Protein AF-A0A8J6ZHQ0-F1 (afdb_monomer)

Radius of gyration: 21.24 Å; Cα contacts (8 Å, |Δi|>4): 34; chains: 1; bounding box: 48×34×49 Å

Secondary structure (DSSP, 8-state):
--HHHHHHHHHHHTTSPPTTS-HHHHHHHHHHHHHHHHHHHHHHHHHHH--S------HHHHHHHHHHHHHHHHHHHHHHTT----HHHHHHHHHHTT------

Solvent-accessible surface area (backbone atoms only — not comparable to full-atom values): 6371 Å² total; per-residue (Å²): 128,66,68,63,62,53,51,54,52,49,56,58,56,72,69,52,71,63,90,88,52,59,71,66,61,47,50,51,45,45,75,74,43,39,66,65,52,51,51,52,52,35,50,54,33,32,76,76,65,72,38,75,73,85,80,80,67,50,74,69,54,46,50,51,53,49,52,53,50,53,53,46,49,50,52,52,54,49,68,73,42,93,63,89,69,56,72,69,57,50,50,55,49,63,76,55,54,86,56,79,82,76,80,125

Structure (mmCIF, N/CA/C/O backbone):
data_AF-A0A8J6ZHQ0-F1
#
_entry.id   AF-A0A8J6ZHQ0-F1
#
loop_
_atom_site.group_PDB
_atom_site.id
_atom_site.type_symbol
_atom_site.label_atom_id
_atom_site.label_alt_id
_atom_site.label_comp_id
_atom_site.label_asym_id
_atom_site.label_entity_id
_atom_site.label_seq_id
_atom_site.pdbx_PDB_ins_code
_atom_site.Cartn_x
_atom_site.Cartn_y
_atom_site.Cartn_z
_atom_site.occupancy
_atom_site.B_iso_or_equiv
_atom_site.auth_seq_id
_atom_site.auth_comp_id
_atom_site.auth_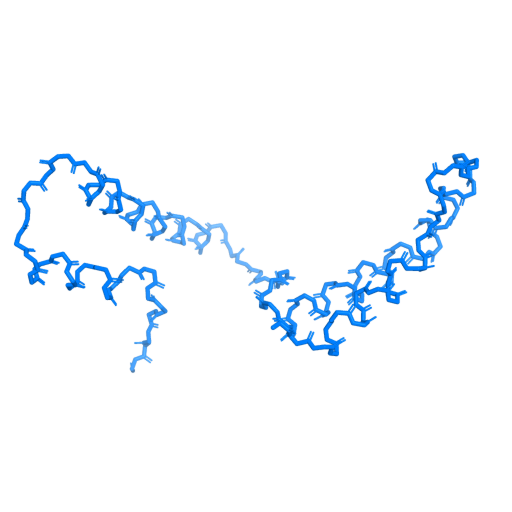asym_id
_atom_site.auth_atom_id
_atom_site.pdbx_PDB_model_num
ATOM 1 N N . LEU A 1 1 ? -10.884 -12.601 -6.517 1.00 61.78 1 LEU A N 1
ATOM 2 C CA . LEU A 1 1 ? -9.647 -11.883 -6.905 1.00 61.78 1 LEU A CA 1
ATOM 3 C C . LEU A 1 1 ? -9.717 -11.699 -8.408 1.00 61.78 1 LEU A C 1
ATOM 5 O O . LEU A 1 1 ? -9.781 -12.714 -9.094 1.00 61.78 1 LEU A O 1
ATOM 9 N N . ASP A 1 2 ? -9.828 -10.455 -8.867 1.00 85.81 2 ASP A N 1
ATOM 10 C CA . ASP A 1 2 ? -10.094 -10.126 -10.270 1.00 85.81 2 ASP A CA 1
ATOM 11 C C . ASP A 1 2 ? -9.091 -10.804 -11.226 1.00 85.81 2 ASP A C 1
ATOM 13 O O . ASP A 1 2 ? -7.880 -10.835 -10.978 1.00 85.81 2 ASP A O 1
ATOM 17 N N . LEU A 1 3 ? -9.636 -11.437 -12.264 1.00 92.19 3 LEU A N 1
ATOM 18 C CA . LEU A 1 3 ? -8.895 -12.238 -13.229 1.00 92.19 3 LEU A CA 1
ATOM 19 C C . LEU A 1 3 ? -8.046 -11.344 -14.141 1.00 92.19 3 LEU A C 1
ATOM 21 O O . LEU A 1 3 ? -6.954 -11.749 -14.542 1.00 92.19 3 LEU A O 1
ATOM 25 N N . GLU A 1 4 ? -8.532 -10.139 -14.438 1.00 92.44 4 GLU A N 1
ATOM 26 C CA . GLU A 1 4 ? -7.829 -9.149 -15.250 1.00 92.44 4 GLU A CA 1
ATOM 27 C C . GLU A 1 4 ? -6.605 -8.613 -14.506 1.00 92.44 4 GLU A C 1
ATOM 29 O O . GLU A 1 4 ? -5.487 -8.726 -15.013 1.00 92.44 4 GLU A O 1
ATOM 34 N N . PHE A 1 5 ? -6.774 -8.189 -13.250 1.00 93.62 5 PHE A N 1
ATOM 35 C CA . PHE A 1 5 ? -5.658 -7.801 -12.387 1.00 93.62 5 PHE A CA 1
ATOM 36 C C . PHE A 1 5 ? -4.540 -8.855 -12.327 1.00 93.62 5 PHE A C 1
ATOM 38 O O . PHE A 1 5 ? -3.360 -8.532 -12.476 1.00 93.62 5 PHE A O 1
ATOM 45 N N . LYS A 1 6 ? -4.893 -10.139 -12.148 1.00 95.62 6 LYS A N 1
ATOM 46 C CA . LYS A 1 6 ? -3.906 -11.235 -12.121 1.00 95.62 6 LYS A CA 1
ATOM 47 C C . LYS A 1 6 ? -3.124 -11.350 -13.429 1.00 95.62 6 LYS A C 1
ATOM 49 O O . LYS A 1 6 ? -1.912 -11.541 -13.391 1.00 95.62 6 LYS A O 1
ATOM 54 N N . ARG A 1 7 ? -3.805 -11.249 -14.574 1.00 96.31 7 ARG A N 1
ATOM 55 C CA . ARG A 1 7 ? -3.169 -11.321 -15.899 1.00 96.31 7 ARG A CA 1
ATOM 56 C C . ARG A 1 7 ? -2.223 -10.147 -16.121 1.00 96.31 7 ARG A C 1
ATOM 58 O O . ARG A 1 7 ? -1.109 -10.351 -16.595 1.00 96.31 7 ARG A O 1
ATOM 65 N N . THR A 1 8 ? -2.632 -8.943 -15.730 1.00 96.06 8 THR A N 1
ATOM 66 C CA . THR A 1 8 ? -1.798 -7.742 -15.845 1.00 96.06 8 THR A CA 1
ATOM 67 C C . THR A 1 8 ? -0.532 -7.851 -14.999 1.00 96.06 8 THR A C 1
ATOM 69 O O . THR A 1 8 ? 0.556 -7.573 -15.502 1.00 96.06 8 THR A O 1
ATOM 72 N N . LEU A 1 9 ? -0.644 -8.327 -13.753 1.00 96.38 9 LEU A N 1
ATOM 73 C CA . LEU A 1 9 ? 0.524 -8.583 -12.908 1.00 96.38 9 LEU A CA 1
ATOM 74 C C . LEU A 1 9 ? 1.447 -9.653 -13.494 1.00 96.38 9 LEU A C 1
ATOM 76 O O . LEU A 1 9 ? 2.664 -9.483 -13.461 1.00 96.38 9 LEU A O 1
ATOM 80 N N . GLN A 1 10 ? 0.888 -10.733 -14.047 1.00 97.25 10 GLN A N 1
ATOM 81 C CA . GLN A 1 10 ? 1.693 -11.774 -14.680 1.00 97.25 10 GLN A CA 1
ATOM 82 C C . GLN A 1 10 ? 2.478 -11.210 -15.870 1.00 97.25 10 GLN A C 1
ATOM 84 O O . GLN A 1 10 ? 3.687 -11.389 -15.931 1.00 97.25 10 GLN A O 1
ATOM 89 N N . ARG A 1 11 ? 1.836 -10.420 -16.738 1.00 97.31 11 ARG A N 1
ATOM 90 C CA . ARG A 1 11 ? 2.509 -9.767 -17.871 1.00 97.31 11 ARG A CA 1
ATOM 91 C C . ARG A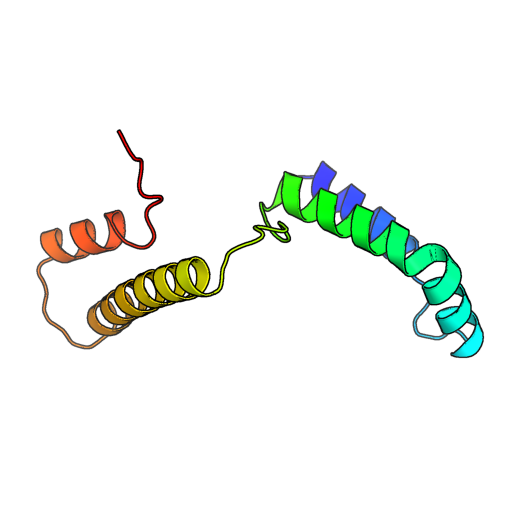 1 11 ? 3.641 -8.837 -17.432 1.00 97.31 11 ARG A C 1
ATOM 93 O O . ARG A 1 11 ? 4.669 -8.794 -18.094 1.00 97.31 11 ARG A O 1
ATOM 100 N N . LEU A 1 12 ? 3.458 -8.075 -16.350 1.00 97.38 12 LEU A N 1
ATOM 101 C CA . LEU A 1 12 ? 4.525 -7.228 -15.802 1.00 97.38 12 LEU A CA 1
ATOM 102 C C . LEU A 1 12 ? 5.676 -8.069 -15.247 1.00 97.38 12 LEU A C 1
ATOM 104 O O . LEU A 1 12 ? 6.836 -7.719 -15.443 1.00 97.38 12 LEU A O 1
ATOM 108 N N . LYS A 1 13 ? 5.366 -9.185 -14.582 1.00 96.81 13 LYS A N 1
ATOM 109 C CA . LYS A 1 13 ? 6.372 -10.120 -14.074 1.00 96.81 13 LYS A CA 1
ATOM 110 C C . LYS A 1 13 ? 7.184 -10.750 -15.206 1.00 96.81 13 LYS A C 1
ATOM 112 O O . LYS A 1 13 ? 8.396 -10.850 -15.073 1.00 96.81 13 LYS A O 1
ATOM 117 N N . ASP A 1 14 ? 6.539 -11.114 -16.310 1.00 96.31 14 ASP A N 1
ATOM 118 C CA . ASP A 1 14 ? 7.191 -11.742 -17.466 1.00 96.31 14 ASP A CA 1
ATOM 119 C C . ASP A 1 14 ? 8.164 -10.796 -18.203 1.00 96.31 14 ASP A C 1
ATOM 121 O O . ASP A 1 14 ? 8.971 -11.251 -19.005 1.00 96.31 14 ASP A O 1
ATOM 125 N N . GLN A 1 15 ? 8.109 -9.483 -17.940 1.00 95.69 15 GLN A N 1
ATOM 126 C CA . GLN A 1 15 ? 9.059 -8.501 -18.486 1.00 95.69 15 GLN A CA 1
ATOM 127 C C . GLN A 1 15 ? 10.363 -8.408 -17.689 1.00 95.69 15 GLN A C 1
ATOM 129 O O . GLN A 1 15 ? 11.330 -7.830 -18.187 1.00 95.69 15 GLN A O 1
ATOM 134 N N . LEU A 1 16 ? 10.378 -8.902 -16.447 1.00 94.81 16 LEU A N 1
ATOM 135 C CA . LEU A 1 16 ? 11.547 -8.804 -15.583 1.00 94.81 16 LEU A CA 1
ATOM 136 C C . LEU A 1 16 ? 12.692 -9.673 -16.125 1.00 94.81 16 LEU A C 1
ATOM 138 O O . LEU A 1 16 ? 12.434 -10.751 -16.665 1.00 94.81 16 LEU A O 1
ATOM 142 N N . PRO A 1 17 ? 13.954 -9.240 -15.957 1.00 93.19 17 PRO A N 1
ATOM 143 C CA . PRO A 1 17 ? 15.098 -10.067 -16.312 1.00 93.19 17 PRO A CA 1
ATOM 144 C C . PRO A 1 17 ? 15.093 -11.356 -15.479 1.00 93.19 17 PRO A C 1
ATOM 146 O O . PRO A 1 17 ? 14.702 -11.342 -14.306 1.00 93.19 17 PRO A O 1
ATOM 149 N N . ASP A 1 18 ? 15.533 -12.465 -16.079 1.00 89.06 18 ASP A N 1
ATOM 150 C CA . ASP A 1 18 ? 15.671 -13.736 -15.366 1.00 89.06 18 ASP A CA 1
ATOM 151 C C . ASP A 1 18 ? 16.655 -13.544 -14.191 1.00 89.06 18 ASP A C 1
ATOM 153 O O . ASP A 1 18 ? 17.751 -13.007 -14.382 1.00 89.06 18 ASP A O 1
ATOM 157 N N . PRO A 1 19 ? 16.287 -13.945 -12.959 1.00 80.38 19 PRO A N 1
ATOM 158 C CA . PRO A 1 19 ? 17.176 -13.876 -11.802 1.00 80.38 19 PRO A CA 1
ATOM 159 C C . PRO A 1 19 ? 18.528 -14.581 -11.988 1.00 80.38 19 PRO A C 1
ATOM 161 O O . PRO A 1 19 ? 19.466 -14.273 -11.256 1.00 80.38 19 PRO A O 1
ATOM 164 N N . MET A 1 20 ? 18.623 -15.530 -12.925 1.00 82.88 20 MET A N 1
ATOM 165 C CA . MET A 1 20 ? 19.841 -16.279 -13.250 1.00 82.88 20 MET A CA 1
ATOM 166 C C . MET A 1 20 ? 20.709 -1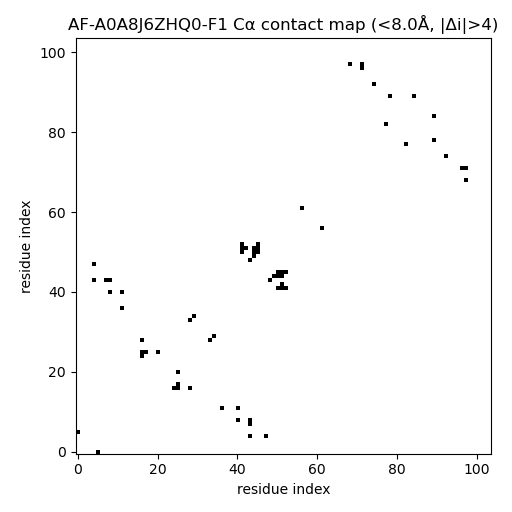5.610 -14.330 1.00 82.88 20 MET A C 1
ATOM 168 O O . MET A 1 20 ? 21.794 -16.110 -14.631 1.00 82.88 20 MET A O 1
ATOM 172 N N . THR A 1 21 ? 20.257 -14.501 -14.921 1.00 81.69 21 THR A N 1
ATOM 173 C CA . THR A 1 21 ? 21.003 -13.742 -15.934 1.00 81.69 21 THR A CA 1
ATOM 174 C C . THR A 1 21 ? 22.224 -13.028 -15.331 1.00 81.69 21 THR A C 1
ATOM 176 O O . THR A 1 21 ? 22.217 -12.651 -14.157 1.00 81.69 21 THR A O 1
ATOM 179 N N . ASP A 1 22 ? 23.273 -12.799 -16.139 1.00 82.50 22 ASP A N 1
ATOM 180 C CA . ASP A 1 22 ? 24.447 -12.002 -15.741 1.00 82.50 22 ASP A CA 1
ATOM 181 C C . ASP A 1 22 ? 24.014 -10.662 -15.118 1.00 82.50 22 ASP A C 1
ATOM 183 O O . ASP A 1 22 ? 23.157 -9.942 -15.644 1.00 82.50 22 ASP A O 1
ATOM 187 N N . GLY A 1 23 ? 24.651 -10.288 -14.005 1.00 84.38 23 GLY A N 1
ATOM 188 C CA . GLY A 1 23 ? 24.300 -9.088 -13.245 1.00 84.38 23 GLY A CA 1
ATOM 189 C C . GLY A 1 23 ? 24.387 -7.802 -14.073 1.00 84.38 23 GLY A C 1
ATOM 190 O O . GLY A 1 23 ? 23.669 -6.842 -13.796 1.00 84.38 23 GLY A O 1
ATOM 191 N N . ARG A 1 24 ? 25.216 -7.782 -15.127 1.00 89.00 24 ARG A N 1
ATOM 192 C CA . ARG A 1 24 ? 25.337 -6.642 -16.053 1.00 89.00 24 ARG A CA 1
ATOM 193 C C . ARG A 1 24 ? 24.127 -6.471 -16.965 1.00 89.00 24 ARG A C 1
ATOM 195 O O . ARG A 1 24 ? 23.698 -5.341 -17.176 1.00 89.00 24 ARG A O 1
ATOM 202 N N . GLU A 1 25 ? 23.568 -7.557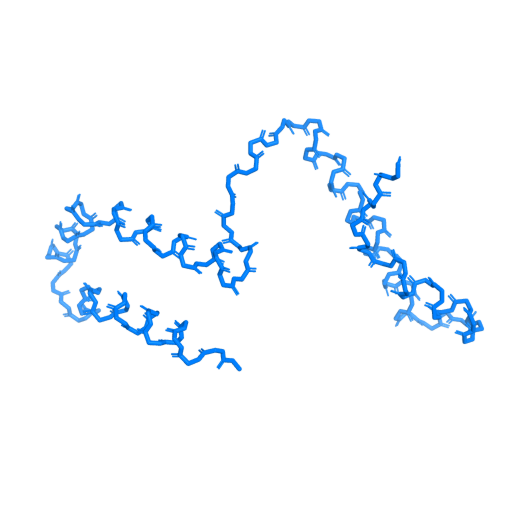 -17.485 1.00 87.50 25 GLU A N 1
ATOM 203 C CA . GLU A 1 25 ? 22.377 -7.495 -18.340 1.00 87.50 25 GLU A CA 1
ATOM 204 C C . GLU A 1 25 ? 21.143 -7.096 -17.523 1.00 87.50 25 GLU A C 1
ATOM 206 O O . GLU A 1 25 ? 20.367 -6.242 -17.951 1.00 87.50 25 GLU A O 1
ATOM 211 N N . SER A 1 26 ? 21.017 -7.624 -16.300 1.00 90.38 26 SER A N 1
ATOM 212 C CA . SER A 1 26 ? 19.980 -7.194 -15.354 1.00 90.38 26 SER A CA 1
ATOM 213 C C . SER A 1 26 ? 20.104 -5.701 -15.026 1.00 90.38 26 SER A C 1
ATOM 215 O O . SER A 1 26 ? 19.120 -4.960 -15.096 1.00 90.38 26 SER A O 1
ATOM 217 N N . LEU A 1 27 ? 21.323 -5.219 -14.753 1.00 92.25 27 LEU A N 1
ATOM 218 C CA . LEU A 1 27 ? 21.575 -3.799 -14.502 1.00 92.25 27 LEU A CA 1
ATOM 219 C C . LEU A 1 27 ? 21.183 -2.925 -15.701 1.00 92.25 27 LEU A C 1
ATOM 221 O O . LEU A 1 27 ? 20.514 -1.907 -15.521 1.00 92.25 27 LEU A O 1
ATOM 225 N N . TYR A 1 28 ? 21.562 -3.327 -16.916 1.00 94.31 28 TYR A N 1
ATOM 226 C CA . TYR A 1 28 ? 21.214 -2.603 -18.138 1.00 94.31 28 TYR A CA 1
ATOM 227 C C . TYR A 1 28 ? 19.696 -2.539 -18.354 1.00 94.31 28 TYR A C 1
ATOM 229 O O . TYR A 1 28 ? 19.156 -1.485 -18.707 1.00 94.31 28 TYR A O 1
ATOM 237 N N . TRP A 1 29 ? 18.988 -3.640 -18.088 1.00 95.69 29 TRP A N 1
ATOM 238 C CA . TRP A 1 29 ? 17.532 -3.667 -18.166 1.00 95.69 29 TRP A CA 1
ATOM 239 C C . TRP A 1 29 ? 16.901 -2.685 -17.177 1.00 95.69 29 TRP A C 1
ATOM 241 O O . TRP A 1 29 ? 16.034 -1.909 -17.576 1.00 95.69 29 TRP A O 1
ATOM 251 N N . TRP A 1 30 ? 17.361 -2.661 -15.920 1.00 95.44 30 TRP A N 1
ATOM 252 C CA . TRP A 1 30 ? 16.848 -1.739 -14.901 1.00 95.44 30 TRP A CA 1
ATOM 253 C C . TRP A 1 30 ? 17.119 -0.275 -15.245 1.00 95.44 30 TRP A C 1
ATOM 255 O O . TRP A 1 30 ? 16.237 0.561 -15.059 1.00 95.44 30 TRP A O 1
ATOM 265 N N . GLN A 1 31 ? 18.295 0.037 -15.792 1.00 96.19 31 GLN A N 1
ATOM 266 C CA . GLN A 1 31 ? 18.627 1.390 -16.250 1.00 96.19 31 GLN A CA 1
ATOM 267 C C . GLN A 1 31 ? 17.741 1.846 -17.415 1.00 96.19 31 GLN A C 1
ATOM 269 O O . GLN A 1 31 ? 17.379 3.016 -17.484 1.00 96.19 31 GLN A O 1
ATOM 274 N N . THR A 1 32 ? 17.379 0.926 -18.311 1.00 96.94 32 THR A N 1
ATOM 275 C CA . THR A 1 32 ? 16.630 1.250 -19.534 1.00 96.94 32 THR A CA 1
ATOM 276 C C . THR A 1 32 ? 15.113 1.237 -19.324 1.00 96.94 32 THR A C 1
ATOM 278 O O . THR A 1 32 ? 14.408 2.095 -19.845 1.00 96.94 32 THR A O 1
ATOM 281 N N . ASN A 1 33 ? 14.595 0.272 -18.558 1.00 97.25 33 ASN A N 1
ATOM 282 C CA . ASN A 1 33 ? 13.160 -0.026 -18.460 1.00 97.25 33 ASN A CA 1
ATOM 283 C C . ASN A 1 33 ? 12.592 0.167 -17.049 1.00 97.25 33 ASN A C 1
ATOM 285 O O . ASN A 1 33 ? 11.375 0.263 -16.882 1.00 97.25 33 ASN A O 1
ATOM 289 N N . GLY A 1 34 ? 13.449 0.216 -16.026 1.00 96.62 34 GLY A N 1
ATOM 290 C CA . GLY A 1 34 ? 13.046 0.107 -14.626 1.00 96.62 34 GLY A CA 1
ATOM 291 C C . GLY A 1 34 ? 12.062 1.179 -14.173 1.00 96.62 34 GLY A C 1
ATOM 292 O O . GLY A 1 34 ? 11.110 0.870 -13.454 1.00 96.62 34 GLY A O 1
ATOM 293 N N . GLN A 1 35 ? 12.250 2.424 -14.621 1.00 97.62 35 GLN A N 1
ATOM 294 C CA . GLN A 1 35 ? 11.340 3.522 -14.294 1.00 97.62 35 GLN A CA 1
ATOM 295 C C . GLN A 1 35 ? 9.942 3.271 -14.874 1.00 97.62 35 GLN A C 1
ATOM 297 O O . GLN A 1 35 ? 8.970 3.205 -14.122 1.00 97.62 35 GLN A O 1
ATOM 302 N N . ALA A 1 36 ? 9.847 3.075 -16.192 1.00 98.06 36 ALA A N 1
ATOM 303 C CA . ALA A 1 36 ? 8.574 2.860 -16.876 1.00 98.06 36 ALA A CA 1
ATOM 304 C C . ALA A 1 36 ? 7.846 1.614 -16.347 1.00 98.06 36 ALA A C 1
ATOM 306 O O . ALA A 1 36 ? 6.636 1.643 -16.128 1.00 98.06 36 ALA A O 1
ATOM 307 N N . TRP A 1 37 ? 8.584 0.533 -16.081 1.00 98.12 37 TRP A N 1
ATOM 308 C CA . TRP A 1 37 ? 8.031 -0.680 -15.486 1.00 98.12 37 TRP A CA 1
ATOM 309 C C . TRP A 1 37 ? 7.468 -0.424 -14.080 1.00 98.12 37 TRP A C 1
ATOM 311 O O . TRP A 1 37 ? 6.345 -0.830 -13.773 1.00 98.12 37 TRP A O 1
ATOM 321 N N . SER A 1 38 ? 8.210 0.300 -13.237 1.00 97.25 38 SER A N 1
ATOM 322 C CA . SER A 1 38 ? 7.783 0.618 -11.868 1.00 97.25 38 SER A CA 1
ATOM 323 C C . SER A 1 38 ? 6.549 1.523 -11.850 1.00 97.25 38 SER A C 1
ATOM 325 O O . SER A 1 38 ? 5.661 1.336 -11.019 1.00 97.25 38 SER A O 1
ATOM 327 N N . GLU A 1 39 ? 6.457 2.475 -12.780 1.00 97.69 39 GLU A N 1
ATOM 328 C CA . GLU A 1 39 ? 5.281 3.334 -12.957 1.00 97.69 39 GLU A CA 1
ATOM 329 C C . GLU A 1 39 ? 4.054 2.533 -13.417 1.00 97.69 39 GLU A C 1
ATOM 331 O O . GLU A 1 39 ? 2.968 2.703 -12.861 1.00 97.69 39 GLU A O 1
ATOM 336 N N . GLN A 1 40 ? 4.215 1.596 -14.358 1.00 97.69 40 GLN A N 1
ATOM 337 C CA . GLN A 1 40 ? 3.125 0.708 -14.778 1.00 97.69 40 GLN A CA 1
ATOM 338 C C . GLN A 1 40 ? 2.628 -0.165 -13.625 1.00 97.69 40 GLN A C 1
ATOM 340 O O . GLN A 1 40 ? 1.420 -0.257 -13.398 1.00 97.69 40 GLN A O 1
ATOM 345 N N . LEU A 1 41 ? 3.544 -0.774 -12.866 1.00 97.62 41 LEU A N 1
ATOM 346 C CA . LEU A 1 41 ? 3.180 -1.548 -11.684 1.00 97.62 41 LEU A CA 1
ATOM 347 C C . LEU A 1 41 ? 2.431 -0.674 -10.673 1.00 97.62 41 LEU A C 1
ATOM 349 O O . LEU A 1 41 ? 1.378 -1.073 -10.180 1.00 97.62 41 LEU A O 1
ATOM 353 N N . ARG A 1 42 ? 2.941 0.528 -10.389 1.00 97.69 42 ARG A N 1
ATOM 354 C CA . ARG A 1 42 ? 2.305 1.482 -9.475 1.00 97.69 42 ARG A CA 1
ATOM 355 C C . ARG A 1 42 ? 0.874 1.805 -9.904 1.00 97.69 42 ARG A C 1
ATOM 357 O O . ARG A 1 42 ? -0.013 1.744 -9.061 1.00 97.69 42 ARG A O 1
ATOM 364 N N . ASN A 1 43 ? 0.633 2.083 -11.184 1.00 96.88 43 ASN A N 1
ATOM 365 C CA . ASN A 1 43 ? -0.708 2.385 -11.692 1.00 96.88 43 ASN A CA 1
ATOM 366 C C . ASN A 1 43 ? -1.664 1.202 -11.511 1.00 96.88 43 ASN A C 1
ATOM 368 O O . ASN A 1 43 ? -2.749 1.365 -10.961 1.00 96.88 43 ASN A O 1
ATOM 372 N N . VAL A 1 44 ? -1.219 -0.010 -11.851 1.00 96.50 44 VAL A N 1
ATOM 373 C CA . VAL A 1 44 ? -2.011 -1.236 -11.667 1.00 96.50 44 VAL A CA 1
ATOM 374 C C . VAL A 1 44 ? -2.364 -1.457 -10.191 1.00 96.50 44 VAL A C 1
ATOM 376 O O . VAL A 1 44 ? -3.494 -1.835 -9.873 1.00 96.50 44 VAL A O 1
ATOM 379 N N . MET A 1 45 ? -1.424 -1.196 -9.277 1.00 96.81 45 MET A N 1
ATOM 380 C CA . MET A 1 45 ? -1.648 -1.304 -7.832 1.00 96.81 45 MET A CA 1
ATOM 381 C C . MET A 1 45 ? -2.575 -0.208 -7.291 1.00 96.81 45 MET A C 1
ATOM 383 O O . MET A 1 45 ? -3.403 -0.494 -6.425 1.00 96.81 45 MET A O 1
ATOM 387 N N . ILE A 1 46 ? -2.491 1.014 -7.814 1.00 95.62 46 ILE A N 1
ATOM 388 C CA . ILE A 1 46 ? -3.414 2.105 -7.486 1.00 95.62 46 ILE A CA 1
ATOM 389 C C . ILE A 1 46 ? -4.834 1.731 -7.922 1.00 95.62 46 ILE A C 1
ATOM 391 O O . ILE A 1 46 ? -5.739 1.699 -7.095 1.00 95.62 46 ILE A O 1
ATOM 395 N N . GLU A 1 47 ? -5.028 1.368 -9.186 1.00 94.38 47 GLU A N 1
ATOM 396 C CA . GLU A 1 47 ? -6.353 1.099 -9.755 1.00 94.38 47 GLU A CA 1
ATOM 397 C C . GLU A 1 47 ? -7.052 -0.083 -9.079 1.00 94.38 47 GLU A C 1
ATOM 399 O O . GLU A 1 47 ? -8.245 -0.039 -8.795 1.00 94.38 47 GLU A O 1
ATOM 404 N N . ASN A 1 48 ? -6.303 -1.149 -8.794 1.00 94.38 48 ASN A N 1
ATOM 405 C CA . ASN A 1 48 ? -6.894 -2.407 -8.347 1.00 94.38 48 ASN A CA 1
ATOM 406 C C . ASN A 1 48 ? -6.827 -2.616 -6.835 1.00 94.38 48 ASN A C 1
ATOM 408 O O . ASN A 1 48 ? -7.508 -3.501 -6.309 1.00 94.38 48 ASN A O 1
ATOM 412 N N . ARG A 1 49 ? -5.944 -1.901 -6.132 1.00 92.31 49 ARG A N 1
ATOM 413 C CA . ARG A 1 49 ? -5.710 -2.077 -4.691 1.00 92.31 49 ARG A CA 1
ATOM 414 C C . ARG A 1 49 ? -5.677 -0.768 -3.913 1.00 92.31 49 ARG A C 1
ATOM 416 O O . ARG A 1 49 ? -5.627 -0.842 -2.690 1.00 92.31 49 ARG A O 1
ATOM 423 N N . ASN A 1 50 ? -5.733 0.389 -4.575 1.00 92.38 50 ASN A N 1
ATOM 424 C CA . ASN A 1 50 ? -5.602 1.706 -3.950 1.00 92.38 50 ASN A CA 1
ATOM 425 C C . ASN A 1 50 ? -4.269 1.855 -3.183 1.00 92.38 50 ASN A C 1
ATOM 427 O O . ASN A 1 50 ? -4.197 2.494 -2.133 1.00 92.38 50 ASN A O 1
ATOM 431 N N . ILE A 1 51 ? -3.204 1.208 -3.680 1.00 92.50 51 ILE A N 1
ATOM 432 C CA . ILE A 1 51 ? -1.868 1.186 -3.062 1.00 92.50 51 ILE A CA 1
ATOM 433 C C . ILE A 1 51 ? -0.868 1.876 -3.981 1.00 92.50 51 ILE A C 1
ATOM 435 O O . ILE A 1 51 ? -0.835 1.623 -5.179 1.00 92.50 51 ILE A O 1
ATOM 439 N N . GLY A 1 52 ? 0.015 2.681 -3.387 1.00 93.56 52 GLY A N 1
ATOM 440 C CA . GLY A 1 52 ? 1.110 3.323 -4.108 1.00 93.56 52 GLY A CA 1
ATOM 441 C C . GLY A 1 52 ? 0.776 4.723 -4.603 1.00 93.56 52 GLY A C 1
ATOM 442 O O . GLY A 1 52 ? 1.441 5.208 -5.500 1.00 93.56 52 GLY A O 1
ATOM 443 N N . HIS A 1 53 ? -0.218 5.410 -4.045 1.00 94.31 53 HIS A N 1
ATOM 444 C CA . HIS A 1 53 ? -0.465 6.820 -4.355 1.00 94.31 53 HIS A CA 1
ATOM 445 C C . HIS A 1 53 ? 0.678 7.717 -3.880 1.00 94.31 53 HIS A C 1
ATOM 447 O O . HIS A 1 53 ? 1.346 7.438 -2.884 1.00 94.31 53 HIS A O 1
ATOM 453 N N . ASN A 1 54 ? 0.909 8.813 -4.606 1.00 93.19 54 ASN A N 1
ATOM 454 C CA . ASN A 1 54 ? 1.781 9.878 -4.129 1.00 93.19 54 ASN A CA 1
ATOM 455 C C . ASN A 1 54 ? 0.913 10.941 -3.454 1.00 93.19 54 ASN A C 1
ATOM 457 O O . ASN A 1 54 ? 0.483 11.886 -4.105 1.00 93.19 54 ASN A O 1
ATOM 461 N N . TRP A 1 55 ? 0.609 10.756 -2.172 1.00 91.62 55 TRP A N 1
ATOM 462 C CA . TRP A 1 55 ? -0.325 11.632 -1.460 1.00 91.62 55 TRP A CA 1
ATOM 463 C C . TRP A 1 55 ? 0.195 13.055 -1.236 1.00 91.62 55 TRP A C 1
ATOM 465 O O . TRP A 1 55 ? -0.603 13.936 -0.940 1.00 91.62 55 TRP A O 1
ATOM 475 N N . GLN A 1 56 ? 1.510 13.278 -1.384 1.00 95.94 56 GLN A N 1
ATOM 476 C CA . GLN A 1 56 ? 2.147 14.591 -1.212 1.00 95.94 56 GLN A CA 1
ATOM 477 C C . GLN A 1 56 ? 1.795 15.256 0.131 1.00 95.94 56 GLN A C 1
ATOM 479 O O . GLN A 1 56 ? 1.587 16.465 0.207 1.00 95.94 56 GLN A O 1
ATOM 484 N N . PHE A 1 57 ? 1.710 14.455 1.197 1.00 94.50 57 PHE A N 1
ATOM 485 C CA . PHE A 1 57 ? 1.422 14.977 2.527 1.00 94.50 57 PHE A CA 1
ATOM 486 C C . PHE A 1 57 ? 2.554 15.880 3.018 1.00 94.50 57 PHE A C 1
ATOM 488 O O . PHE A 1 57 ? 3.729 15.541 2.879 1.00 94.50 57 PHE A O 1
ATOM 495 N N . SER A 1 58 ? 2.193 16.995 3.649 1.00 97.31 58 SER A N 1
ATOM 496 C CA . SER A 1 58 ? 3.130 17.745 4.482 1.00 97.31 58 SER A CA 1
ATOM 497 C C . SER A 1 58 ? 3.508 16.941 5.728 1.00 97.31 58 SER A C 1
ATOM 499 O O . SER A 1 58 ? 2.767 16.053 6.162 1.00 97.31 58 SER A O 1
ATOM 501 N N . ASP A 1 59 ? 4.607 17.319 6.383 1.00 97.62 59 ASP A N 1
ATOM 502 C CA . ASP A 1 59 ? 5.012 16.711 7.657 1.00 97.62 59 ASP A CA 1
ATOM 503 C C . ASP A 1 59 ? 3.897 16.784 8.710 1.00 97.62 59 ASP A C 1
ATOM 505 O O . ASP A 1 59 ? 3.642 15.818 9.427 1.00 97.62 59 ASP A O 1
ATOM 509 N N . SER A 1 60 ? 3.174 17.907 8.767 1.00 97.62 60 SER A N 1
ATOM 510 C CA . SER A 1 60 ? 2.044 18.085 9.683 1.00 97.62 60 SER A CA 1
ATOM 511 C C . SER A 1 60 ? 0.857 17.169 9.358 1.00 97.62 60 SER A C 1
ATOM 513 O O . SER A 1 60 ? 0.246 16.610 10.268 1.00 97.62 60 SER A O 1
ATOM 515 N N . GLN A 1 61 ? 0.540 16.964 8.075 1.00 95.94 61 GLN A N 1
ATOM 516 C CA . GLN A 1 61 ? -0.503 16.027 7.646 1.00 95.94 61 GLN A CA 1
ATOM 517 C C . GLN A 1 61 ? -0.110 14.581 7.957 1.00 95.94 61 GLN A C 1
ATOM 519 O O . GLN A 1 61 ? -0.934 13.810 8.450 1.00 95.94 61 GLN A O 1
ATOM 524 N N . TRP A 1 62 ? 1.156 14.225 7.730 1.00 95.56 62 TRP A N 1
ATOM 525 C CA . TRP A 1 62 ? 1.686 12.910 8.077 1.00 95.56 62 TRP A CA 1
ATOM 526 C C . TRP A 1 62 ? 1.633 12.648 9.586 1.00 95.56 62 TRP A C 1
ATOM 528 O O . TRP A 1 62 ? 1.193 11.582 10.016 1.00 95.56 62 TRP A O 1
ATOM 538 N N . GLN A 1 63 ? 2.016 13.631 10.407 1.00 97.31 63 GLN A N 1
ATOM 539 C CA . GLN A 1 63 ? 1.912 13.534 11.864 1.00 97.31 63 GLN A CA 1
ATOM 540 C C . GLN A 1 63 ? 0.469 13.323 12.323 1.00 97.31 63 GLN A C 1
ATOM 542 O O . GLN A 1 63 ? 0.228 12.477 13.184 1.00 97.31 63 GLN A O 1
ATOM 547 N N . LEU A 1 64 ? -0.492 14.040 11.734 1.00 96.12 64 LEU A N 1
ATOM 548 C CA . LEU A 1 64 ? -1.906 13.863 12.054 1.00 96.12 64 LEU A CA 1
ATOM 549 C C . LEU A 1 64 ? -2.398 12.455 11.685 1.00 96.12 64 LEU A C 1
ATOM 551 O O . LEU A 1 64 ? -3.076 11.810 12.485 1.00 96.12 64 LEU A O 1
ATOM 555 N N . LEU A 1 65 ? -2.016 11.948 10.509 1.00 93.69 65 LEU A N 1
ATOM 556 C CA . LEU A 1 65 ? -2.358 10.592 10.078 1.00 93.69 65 LEU A CA 1
ATOM 557 C C . LEU A 1 65 ? -1.752 9.534 11.011 1.00 93.69 65 LEU A C 1
ATOM 559 O O . LEU A 1 65 ? -2.427 8.573 11.379 1.00 93.69 65 LEU A O 1
ATOM 563 N N . LYS A 1 66 ? -0.502 9.732 11.439 1.00 95.31 66 LYS A N 1
ATOM 564 C CA . LYS A 1 66 ? 0.164 8.858 12.408 1.00 95.31 66 LYS A CA 1
ATOM 565 C C . LYS A 1 66 ? -0.548 8.867 13.760 1.00 95.31 66 LYS A C 1
ATOM 567 O O . LYS A 1 66 ? -0.775 7.800 14.310 1.00 95.31 66 LYS A O 1
ATOM 572 N N . GLN A 1 67 ? -0.944 10.032 14.276 1.00 95.94 67 GLN A N 1
ATOM 573 C CA . GLN A 1 67 ? -1.709 10.124 15.528 1.00 95.94 67 GLN A CA 1
ATOM 574 C C . GLN A 1 67 ? -3.055 9.399 15.425 1.00 95.94 67 GLN A C 1
ATOM 576 O O . GLN A 1 67 ? -3.425 8.656 16.331 1.00 95.94 67 GLN A O 1
ATOM 581 N N . TYR A 1 68 ? -3.764 9.575 14.307 1.00 94.44 68 TYR A N 1
ATOM 582 C CA . TYR A 1 68 ? -5.008 8.859 14.036 1.00 94.44 68 TYR A CA 1
ATOM 583 C C . TYR A 1 68 ? -4.793 7.338 14.026 1.00 94.44 68 TYR A C 1
ATOM 585 O O . TYR A 1 68 ? -5.534 6.603 14.681 1.00 94.44 68 TYR A O 1
ATOM 593 N N . TYR A 1 69 ? -3.761 6.864 13.325 1.00 94.62 69 TYR A N 1
ATOM 594 C CA . TYR A 1 69 ? -3.396 5.450 13.300 1.00 94.62 69 TYR A CA 1
ATOM 595 C C . TYR A 1 69 ? -3.027 4.925 14.694 1.00 94.62 69 TYR A C 1
ATOM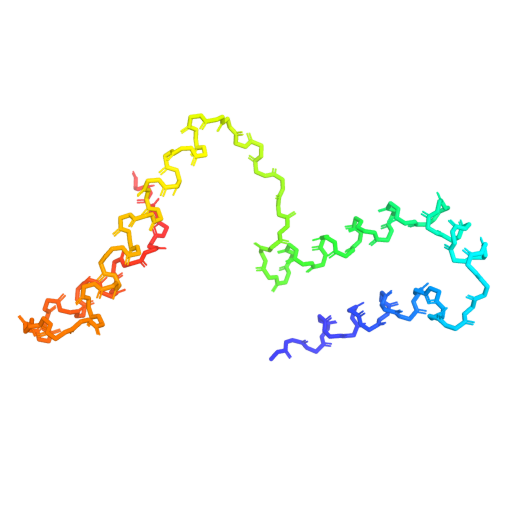 597 O O . TYR A 1 69 ? -3.567 3.906 15.115 1.00 94.62 69 TYR A O 1
ATOM 605 N N . ASP A 1 70 ? -2.163 5.631 15.427 1.00 95.88 70 ASP A N 1
ATOM 606 C CA . ASP A 1 70 ? -1.694 5.222 16.754 1.00 95.88 70 ASP A CA 1
ATOM 60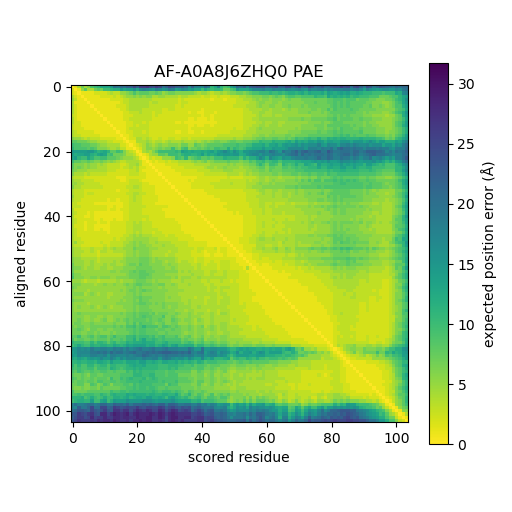7 C C . ASP A 1 70 ? -2.868 5.124 17.751 1.00 95.88 70 ASP A C 1
ATOM 609 O O . ASP A 1 70 ? -2.943 4.168 18.523 1.00 95.88 70 ASP A O 1
ATOM 613 N N . ALA A 1 71 ? -3.837 6.045 17.686 1.00 94.12 71 ALA A N 1
ATOM 614 C CA . ALA A 1 71 ? -5.052 5.990 18.499 1.00 94.12 71 ALA A CA 1
ATOM 615 C C . ALA A 1 71 ? -5.946 4.784 18.151 1.00 94.12 71 ALA A C 1
ATOM 617 O O . ALA A 1 71 ? -6.415 4.086 19.049 1.00 94.12 71 ALA A O 1
ATOM 618 N N . ASN A 1 72 ? -6.159 4.499 16.860 1.00 94.44 72 ASN A N 1
ATOM 619 C CA . ASN A 1 72 ? -6.925 3.322 16.429 1.00 94.44 72 ASN A CA 1
ATOM 620 C C . ASN A 1 72 ? -6.219 2.016 16.811 1.00 94.44 72 ASN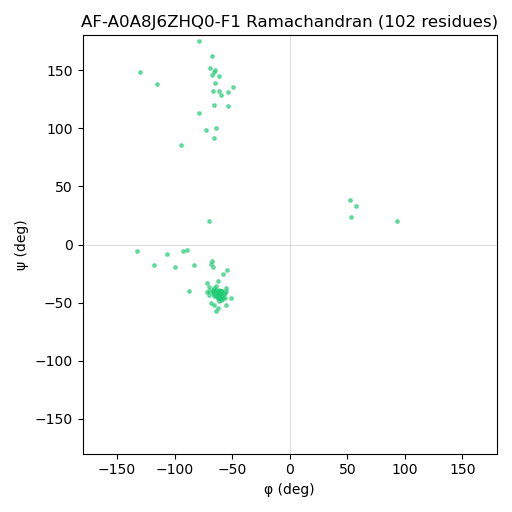 A C 1
ATOM 622 O O . ASN A 1 72 ? -6.866 1.069 17.252 1.00 94.44 72 ASN A O 1
ATOM 626 N N . LYS A 1 73 ? -4.890 1.971 16.689 1.00 94.44 73 LYS A N 1
ATOM 627 C CA . LYS A 1 73 ? -4.091 0.823 17.111 1.00 94.44 73 LYS A CA 1
ATOM 628 C C . LYS A 1 73 ? -4.237 0.572 18.609 1.00 94.44 73 LYS A C 1
ATOM 630 O O . LYS A 1 73 ? -4.480 -0.563 18.996 1.00 94.44 73 LYS A O 1
ATOM 635 N N . LEU A 1 74 ? -4.168 1.619 19.434 1.00 93.44 74 LEU A N 1
ATOM 636 C CA . LEU A 1 74 ? -4.385 1.492 20.874 1.00 93.44 74 LEU A CA 1
ATOM 637 C C . LEU A 1 74 ? -5.757 0.879 21.187 1.00 93.44 74 LEU A C 1
ATOM 639 O O . LEU A 1 74 ? -5.850 -0.007 22.031 1.00 93.44 74 LEU A O 1
ATOM 643 N N . LEU A 1 75 ? -6.813 1.305 20.487 1.00 92.25 75 LEU A N 1
ATOM 644 C CA . LEU A 1 75 ? -8.141 0.708 20.647 1.00 92.25 75 LEU A CA 1
ATOM 645 C C . LEU A 1 75 ? -8.133 -0.785 20.297 1.00 92.25 75 LEU A C 1
ATOM 647 O O . LEU A 1 75 ? -8.664 -1.580 21.066 1.00 92.25 75 LEU A O 1
ATOM 651 N N . VAL A 1 76 ? -7.500 -1.181 19.189 1.00 93.06 76 VAL A N 1
ATOM 652 C CA . VAL A 1 76 ? -7.351 -2.596 18.800 1.00 93.06 76 VAL A CA 1
ATOM 653 C C . VAL A 1 76 ? -6.581 -3.393 19.856 1.00 93.06 76 VAL A C 1
ATOM 655 O O . VAL A 1 76 ? -7.012 -4.483 20.233 1.00 93.06 76 VAL A O 1
ATOM 658 N N . ASP A 1 77 ? -5.481 -2.849 20.371 1.00 93.62 77 ASP A N 1
ATOM 659 C CA . ASP A 1 77 ? -4.678 -3.486 21.416 1.00 93.62 77 ASP A CA 1
ATOM 660 C C . ASP A 1 77 ? -5.514 -3.682 22.697 1.00 93.62 77 ASP A C 1
ATOM 662 O O . ASP A 1 77 ? -5.513 -4.764 23.287 1.00 93.62 77 ASP A O 1
ATOM 666 N N . CYS A 1 78 ? -6.319 -2.685 23.085 1.00 91.12 78 CYS A N 1
ATOM 667 C CA . CYS A 1 78 ? -7.259 -2.800 24.201 1.00 91.12 78 CYS A CA 1
ATOM 668 C C . CYS A 1 78 ? -8.348 -3.854 23.942 1.00 91.12 78 CYS A C 1
ATOM 670 O O . CYS A 1 78 ? -8.637 -4.662 24.824 1.00 91.12 78 CYS A O 1
ATOM 672 N N . LEU A 1 79 ? -8.935 -3.884 22.742 1.00 90.88 79 LEU A N 1
ATOM 673 C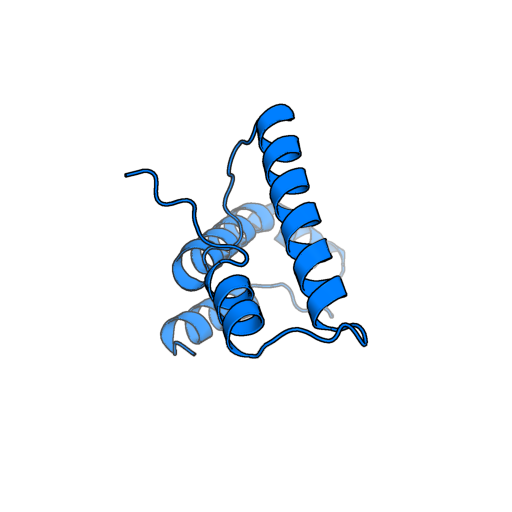 CA . LEU A 1 79 ? -9.955 -4.865 22.352 1.00 90.88 79 LEU A CA 1
ATOM 674 C C . LEU A 1 79 ? -9.432 -6.309 22.375 1.00 90.88 79 LEU A C 1
ATOM 676 O O . LEU A 1 79 ? -10.220 -7.224 22.622 1.00 90.88 79 LEU A O 1
ATOM 680 N N . ASN A 1 80 ? -8.144 -6.516 22.102 1.00 91.12 80 ASN A N 1
ATOM 681 C CA . ASN A 1 80 ? -7.506 -7.836 22.080 1.00 91.12 80 ASN A CA 1
ATOM 682 C C . ASN A 1 80 ? -6.866 -8.235 23.419 1.00 91.12 80 ASN A C 1
ATOM 684 O O . ASN A 1 80 ? -6.382 -9.357 23.557 1.00 91.12 80 ASN A O 1
ATOM 688 N N . SER A 1 81 ? -6.855 -7.334 24.402 1.00 90.19 81 SER A N 1
ATOM 689 C CA . SER A 1 81 ? -6.455 -7.637 25.777 1.00 90.19 81 SER A CA 1
ATOM 690 C C . SER A 1 81 ? -7.579 -8.348 26.545 1.00 90.19 81 SER A C 1
ATOM 692 O O . SER A 1 81 ? -8.708 -8.451 26.066 1.00 90.19 81 SER A O 1
ATOM 694 N N . GLU A 1 82 ? -7.321 -8.767 27.786 1.00 87.00 82 GLU A N 1
ATOM 695 C CA . GLU A 1 82 ? -8.345 -9.329 28.687 1.00 87.00 82 GLU A CA 1
ATOM 696 C C . GLU A 1 82 ? -9.368 -8.287 29.201 1.00 87.00 82 GLU A C 1
ATOM 698 O O . GLU A 1 82 ? -10.031 -8.479 30.220 1.00 87.00 82 GLU A O 1
ATOM 703 N N . CYS A 1 83 ? -9.514 -7.153 28.509 1.00 83.31 83 CYS A N 1
ATOM 704 C CA . CYS A 1 83 ? -10.462 -6.109 28.862 1.00 83.31 83 CYS A CA 1
ATOM 705 C C . CYS A 1 83 ? -11.906 -6.608 28.710 1.00 83.31 83 CYS A C 1
ATOM 707 O O . CYS A 1 83 ? -12.360 -6.967 27.618 1.00 83.31 83 CYS A O 1
ATOM 709 N N . TYR A 1 84 ? -12.660 -6.583 29.810 1.00 86.75 84 TYR A N 1
ATOM 710 C CA . TYR A 1 84 ? -14.087 -6.860 29.769 1.00 86.75 84 TYR A CA 1
ATOM 711 C C . TYR A 1 84 ? -14.852 -5.632 29.271 1.00 86.75 84 TYR A C 1
ATOM 713 O O . TYR A 1 84 ? -14.948 -4.611 29.952 1.00 86.75 84 TYR A O 1
ATOM 721 N N . ILE A 1 85 ? -15.443 -5.759 28.086 1.00 89.38 85 ILE A N 1
ATOM 722 C CA . ILE A 1 85 ? -16.323 -4.760 27.479 1.00 89.38 85 ILE A CA 1
ATOM 723 C C . ILE A 1 85 ? -17.612 -5.430 27.018 1.00 89.38 85 ILE A C 1
ATOM 725 O O . ILE A 1 85 ? -17.617 -6.595 26.612 1.00 89.38 85 ILE A O 1
ATOM 729 N N . SER A 1 86 ? -18.722 -4.692 27.052 1.00 92.94 86 SER A N 1
ATOM 730 C CA . SER A 1 86 ? -19.976 -5.215 26.520 1.00 92.94 86 SER A CA 1
ATOM 731 C C . SER A 1 86 ? -19.869 -5.436 25.008 1.00 92.94 86 SER A C 1
ATOM 733 O O . SER A 1 86 ? -19.175 -4.705 24.294 1.00 92.94 86 SER A O 1
ATOM 735 N N . ARG A 1 87 ? -20.615 -6.421 24.493 1.00 91.88 87 ARG A N 1
ATOM 736 C CA . ARG A 1 87 ? -20.684 -6.696 23.049 1.00 91.88 87 ARG A CA 1
ATOM 737 C C . ARG A 1 87 ? -21.113 -5.460 22.247 1.00 91.88 87 ARG A C 1
ATOM 739 O O . ARG A 1 87 ? -20.579 -5.230 21.170 1.00 91.88 87 ARG A O 1
ATOM 746 N N . SER A 1 88 ? -22.039 -4.657 22.777 1.00 94.25 88 SER A N 1
ATOM 747 C CA . SER A 1 88 ? -22.516 -3.440 22.108 1.00 94.25 88 SER A CA 1
ATOM 748 C C . SER A 1 88 ? -21.440 -2.360 22.000 1.00 94.25 88 SER A C 1
ATOM 750 O O . SER A 1 88 ? -21.339 -1.703 20.969 1.00 94.25 88 SER A O 1
ATOM 752 N N . VAL A 1 89 ? -20.611 -2.194 23.035 1.00 92.00 89 VAL A N 1
ATOM 753 C CA . VAL A 1 89 ? -19.490 -1.247 23.007 1.00 92.00 89 VAL A CA 1
ATOM 754 C C . VAL A 1 89 ? -18.400 -1.737 22.060 1.00 92.00 89 VAL A C 1
ATOM 756 O O . VAL A 1 89 ? -17.923 -0.947 21.252 1.00 92.00 89 VAL A O 1
ATOM 759 N N . ARG A 1 90 ? -18.056 -3.033 22.097 1.00 92.75 90 ARG A N 1
ATOM 760 C CA . ARG A 1 90 ? -17.091 -3.636 21.164 1.00 92.75 90 ARG A CA 1
ATOM 761 C C . ARG A 1 90 ? -17.489 -3.397 19.710 1.00 92.75 90 ARG A C 1
ATOM 763 O O . ARG A 1 90 ? -16.687 -2.853 18.962 1.00 92.75 90 ARG A O 1
ATOM 770 N N . GLN A 1 91 ? -18.730 -3.733 19.352 1.00 91.31 91 GLN A N 1
ATOM 771 C CA . GLN A 1 91 ? -19.230 -3.558 17.988 1.00 91.31 91 GLN A CA 1
ATOM 772 C C . GLN A 1 91 ? -19.141 -2.095 17.551 1.00 91.31 91 GLN A C 1
ATOM 774 O O . GLN A 1 91 ? -18.627 -1.806 16.481 1.00 91.31 91 GLN A O 1
ATOM 779 N N . LYS A 1 92 ? -19.551 -1.155 18.414 1.00 91.00 92 LYS A N 1
ATOM 780 C CA . LYS A 1 92 ? -19.456 0.277 18.110 1.00 91.00 92 LYS A CA 1
ATOM 781 C C . LYS A 1 92 ? -18.014 0.726 17.864 1.00 91.00 92 LYS A C 1
ATOM 783 O O . LYS A 1 92 ? -17.790 1.555 16.991 1.00 91.00 92 LYS A O 1
ATOM 788 N N . ILE A 1 93 ? -17.048 0.226 18.639 1.00 90.12 93 ILE A N 1
ATOM 789 C CA . ILE A 1 93 ? -15.633 0.548 18.422 1.00 90.12 93 ILE A CA 1
ATOM 790 C C . ILE A 1 93 ? -15.189 -0.027 17.077 1.00 90.12 93 ILE A C 1
ATOM 792 O O . ILE A 1 93 ? -14.700 0.735 16.251 1.00 90.12 93 ILE A O 1
ATOM 796 N N . GLU A 1 94 ? -15.421 -1.318 16.831 1.00 90.25 94 GLU A N 1
ATOM 797 C CA . GLU A 1 94 ? -15.055 -2.006 15.584 1.00 90.25 94 GLU A CA 1
ATOM 798 C C . GLU A 1 94 ? -15.654 -1.329 14.342 1.00 90.25 94 GLU A C 1
ATOM 800 O O . GLU A 1 94 ? -14.933 -1.100 13.373 1.00 90.25 94 GLU A O 1
ATOM 805 N N . ASP A 1 95 ? -16.916 -0.896 14.408 1.00 89.75 95 ASP A N 1
ATOM 806 C CA . ASP A 1 95 ? -17.601 -0.171 13.330 1.00 89.75 95 ASP A CA 1
ATOM 807 C C . ASP A 1 95 ? -16.999 1.220 13.067 1.00 89.75 95 ASP A C 1
ATOM 809 O O . ASP A 1 95 ? -17.234 1.801 12.010 1.00 89.75 95 ASP A O 1
ATOM 813 N N . THR A 1 96 ? -16.249 1.776 14.026 1.00 88.12 96 THR A N 1
ATOM 814 C CA . THR A 1 96 ? -15.639 3.115 13.935 1.00 88.12 96 THR A CA 1
ATOM 815 C C . THR A 1 96 ? -14.129 3.110 13.705 1.00 88.12 96 THR A C 1
ATOM 817 O O . THR A 1 96 ? -13.554 4.168 13.429 1.00 88.12 96 THR A O 1
ATOM 820 N N . LEU A 1 97 ? -13.486 1.941 13.776 1.00 89.25 97 LEU A N 1
ATOM 821 C CA . LEU A 1 97 ? -12.051 1.807 13.554 1.00 89.25 97 LEU A CA 1
ATOM 822 C C . LEU A 1 97 ? -11.690 2.123 12.107 1.00 89.25 97 LEU A C 1
ATOM 824 O O . LEU A 1 97 ? -12.283 1.591 11.170 1.00 89.25 97 LEU A O 1
ATOM 828 N N . LEU A 1 98 ? -10.659 2.952 11.935 1.00 84.00 98 LEU A N 1
ATOM 829 C CA . LEU A 1 98 ? -10.085 3.287 10.628 1.00 84.00 98 LEU A CA 1
ATOM 830 C C . LEU A 1 98 ? -11.118 3.805 9.607 1.00 84.00 98 LEU A C 1
ATOM 832 O O . LEU A 1 98 ? -10.888 3.726 8.398 1.00 84.00 98 LEU A O 1
ATOM 836 N N . LEU A 1 99 ? -12.251 4.345 10.073 1.00 80.62 99 LEU A N 1
ATOM 837 C CA . LEU A 1 99 ? -13.238 4.944 9.189 1.00 80.62 99 LEU A CA 1
ATOM 838 C C . LEU A 1 99 ? -12.625 6.123 8.438 1.00 80.62 99 LEU A C 1
ATOM 840 O O . LEU A 1 99 ? -12.051 7.038 9.037 1.00 80.62 99 LEU A O 1
ATOM 844 N N . ALA A 1 100 ? -12.840 6.144 7.122 1.00 64.00 100 ALA A N 1
ATOM 845 C CA . ALA A 1 100 ? -12.705 7.370 6.358 1.00 64.00 100 ALA A CA 1
ATOM 846 C C . ALA A 1 100 ? -13.585 8.426 7.037 1.00 64.00 100 ALA A C 1
ATOM 848 O O . ALA A 1 100 ? -14.792 8.228 7.187 1.00 64.00 100 ALA A O 1
ATOM 849 N N . VAL A 1 101 ? -12.981 9.520 7.505 1.00 58.09 101 VAL A N 1
ATOM 850 C CA . VAL A 1 101 ? -13.742 10.644 8.053 1.00 58.09 101 VAL A CA 1
ATOM 851 C C . VAL A 1 101 ? -14.529 11.232 6.887 1.00 58.09 101 VAL A C 1
ATOM 853 O O . VAL A 1 101 ? -14.018 12.070 6.145 1.00 58.09 101 VAL A O 1
ATOM 856 N N . ASN A 1 102 ? -15.757 10.755 6.690 1.00 51.16 102 ASN A N 1
ATOM 857 C CA . ASN A 1 102 ? -16.706 11.375 5.784 1.00 51.16 102 ASN A CA 1
ATOM 858 C C . ASN A 1 102 ? -16.993 12.760 6.356 1.00 51.16 102 ASN A C 1
ATOM 860 O O . ASN A 1 102 ? -17.729 12.905 7.331 1.00 51.16 102 ASN A O 1
ATOM 864 N N . ARG A 1 103 ? -16.346 13.778 5.789 1.00 47.25 103 ARG A N 1
ATOM 865 C CA . ARG A 1 103 ? -16.723 15.165 6.031 1.00 47.25 103 ARG A CA 1
ATOM 866 C C . ARG A 1 103 ? -18.027 15.394 5.272 1.00 47.25 103 ARG A C 1
ATOM 868 O O . ARG A 1 103 ? -18.001 15.527 4.052 1.00 47.25 103 ARG A O 1
ATOM 875 N N . THR A 1 104 ? -19.141 15.321 5.996 1.00 38.03 104 TH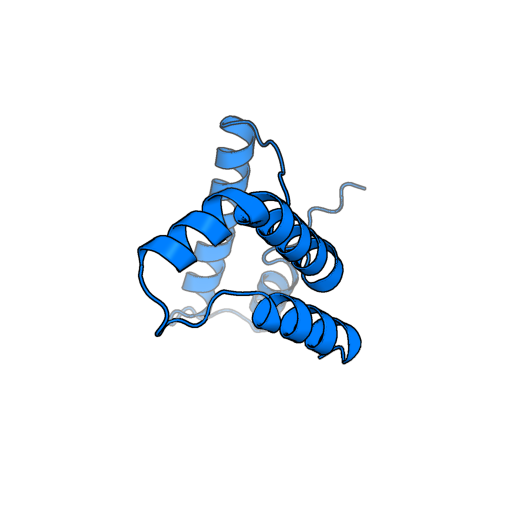R A N 1
ATOM 876 C CA . THR A 1 104 ? -20.424 15.918 5.597 1.00 38.03 104 THR A CA 1
ATOM 877 C C . THR A 1 104 ? -20.274 17.411 5.378 1.00 38.03 104 THR A C 1
ATOM 879 O O . THR A 1 104 ? -19.538 18.023 6.189 1.00 38.03 104 THR A O 1
#

Mean predicted aligned error: 6.49 Å

Foldseek 3Di:
DDPVLVVQVVVLVVLQPDPPDDPVVNVVCCVVCVVVSVVSVLVSCCVPPVPNDPPVDDPVRVVVVVVLVVVLVVVVVCLPDPDDDDPVVSVVSVVVRPDDPPDD

Sequence (104 aa):
LDLEFKRTLQRLKDQLPDPMTDGRESLYWWQTNGQAWSEQLRNVMIENRNIGHNWQFSDSQWQLLKQYYDANKLLVDCLNSECYISRSVRQKIEDTLLLAVNRT

InterPro domains:
  IPR054501 NACHT conflict system, C-terminal helical domain 2 [PF22727] (5-99)

pLDDT: mean 90.74, std 10.36, range [38.03, 98.12]

Organism: NCBI:txid1828758